Protein AF-A0A225DFW8-F1 (afdb_monomer_lite)

Organism: NCBI:txid1908690

Foldseek 3Di:
DDDPDDPDDPVVVVVVLCVVLVVLVVVLVVQLCVLPVPDDPVPCDDPSVVSNVVSVVVSVVVSVVSVVVVVVVVPPPDDPPPDDDDDDDDDDDDDDDDDD

Sequence (100 aa):
MGTMSPTPDRHARIEALLTQLRPAAEDALRRMAEQLVDRPDTELFGDIEYRLRDAAHDLATTAHQTGLEARKKGGTRGRASCARSAGRTPGSTPGGPAGS

Radius of gyration: 28.36 Å; chains: 1; bounding box: 49×59×89 Å

Secondary structure (DSSP, 8-state):
------PPPHHHHHHHHHHHHHHHHHHHHHHHHHHHTT--GGGSSSHHHHHHHHHHHHHHHHHHHHHHHHHHHHHTS-----SPPPPPPPPPPP------

pLDDT: mean 78.89, std 19.83, range [35.47, 98.44]

Structure (mmCIF, N/CA/C/O backbone):
data_AF-A0A225DFW8-F1
#
_entry.id   AF-A0A225DFW8-F1
#
loop_
_atom_site.group_PDB
_atom_site.id
_atom_site.type_symbol
_atom_site.label_atom_id
_atom_site.label_alt_id
_atom_site.label_comp_id
_atom_site.label_asym_id
_atom_site.label_entity_id
_atom_site.label_seq_id
_atom_site.pdbx_PDB_ins_code
_atom_site.Cartn_x
_atom_site.Cartn_y
_atom_site.Cartn_z
_atom_site.occupancy
_atom_site.B_iso_or_equiv
_atom_site.auth_seq_id
_atom_site.auth_comp_id
_atom_site.auth_asym_id
_atom_site.auth_atom_id
_atom_site.pdbx_PDB_model_num
ATOM 1 N N . MET A 1 1 ? 37.961 -2.991 -28.839 1.00 35.47 1 MET A N 1
ATOM 2 C CA . MET A 1 1 ? 37.046 -2.040 -28.172 1.00 35.47 1 MET A CA 1
ATOM 3 C C . MET A 1 1 ? 35.746 -2.787 -27.888 1.00 35.47 1 MET A C 1
ATOM 5 O O . MET A 1 1 ? 34.933 -2.945 -28.786 1.00 35.47 1 MET A O 1
ATOM 9 N N . GLY A 1 2 ? 35.638 -3.418 -26.714 1.00 44.34 2 GLY A N 1
ATOM 10 C CA . GLY A 1 2 ? 34.506 -4.284 -26.359 1.00 44.34 2 GLY A CA 1
ATOM 11 C C . GLY A 1 2 ? 33.421 -3.487 -25.647 1.00 44.34 2 GLY A C 1
ATOM 12 O O . GLY A 1 2 ? 33.701 -2.808 -24.663 1.00 44.34 2 GLY A O 1
ATOM 13 N N . THR A 1 3 ? 32.192 -3.544 -26.145 1.00 48.81 3 THR A N 1
ATOM 14 C CA . THR A 1 3 ? 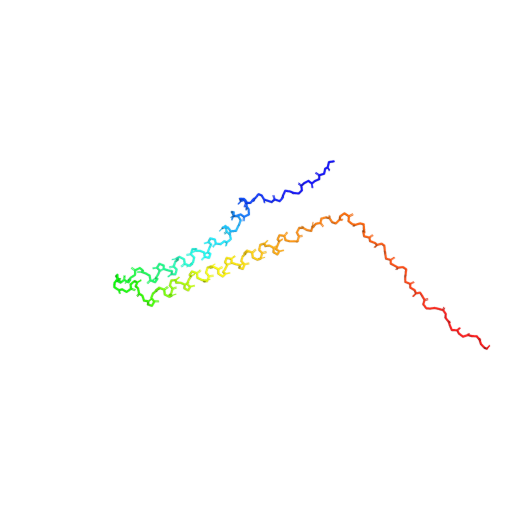31.040 -2.854 -25.560 1.00 48.81 3 THR A CA 1
ATOM 15 C C . THR A 1 3 ? 30.603 -3.571 -24.282 1.00 48.81 3 THR A C 1
ATOM 17 O O . THR A 1 3 ? 29.802 -4.506 -24.325 1.00 48.81 3 THR A O 1
ATOM 20 N N . MET A 1 4 ? 31.135 -3.148 -23.134 1.00 48.62 4 MET A N 1
ATOM 21 C CA . MET A 1 4 ? 30.553 -3.477 -21.832 1.00 48.62 4 MET A CA 1
ATOM 22 C C . MET A 1 4 ? 29.192 -2.788 -21.744 1.00 48.62 4 MET A C 1
ATOM 24 O O . MET A 1 4 ? 29.094 -1.588 -21.510 1.00 48.62 4 MET A O 1
ATOM 28 N N . SER A 1 5 ? 28.132 -3.552 -21.991 1.00 54.59 5 SER A N 1
ATOM 29 C CA . SER A 1 5 ? 26.762 -3.110 -21.757 1.00 54.59 5 SER A CA 1
ATOM 30 C C . SER A 1 5 ? 26.619 -2.752 -20.269 1.00 54.59 5 SER A C 1
ATOM 32 O O . SER A 1 5 ? 26.861 -3.628 -19.435 1.00 54.59 5 SER A O 1
ATOM 34 N N . PRO A 1 6 ? 26.255 -1.511 -19.890 1.00 58.50 6 PRO A N 1
ATOM 35 C CA . PRO A 1 6 ? 26.158 -1.140 -18.488 1.00 58.50 6 PRO A CA 1
ATOM 36 C C . PRO A 1 6 ? 24.893 -1.775 -17.916 1.00 58.50 6 PRO A C 1
ATOM 38 O O . PRO A 1 6 ? 23.774 -1.296 -18.111 1.00 58.50 6 PRO A O 1
ATOM 41 N N . THR A 1 7 ? 25.053 -2.907 -17.237 1.00 62.16 7 THR A N 1
ATOM 42 C CA . THR A 1 7 ? 24.031 -3.387 -16.308 1.00 62.16 7 THR A CA 1
ATOM 43 C C . THR A 1 7 ? 23.786 -2.254 -15.309 1.00 62.16 7 THR A C 1
ATOM 45 O O . THR A 1 7 ? 24.764 -1.781 -14.730 1.00 62.16 7 THR A O 1
ATOM 48 N N . PRO A 1 8 ? 22.544 -1.773 -15.115 1.00 65.94 8 PRO A N 1
ATOM 49 C CA . PRO A 1 8 ? 22.296 -0.703 -14.160 1.00 65.94 8 PRO A CA 1
ATOM 50 C C . PRO A 1 8 ? 22.812 -1.122 -12.784 1.00 65.94 8 PRO A C 1
ATOM 52 O O . PRO A 1 8 ? 22.561 -2.254 -12.337 1.00 65.94 8 PRO A O 1
ATOM 55 N N . ASP A 1 9 ? 23.535 -0.202 -12.140 1.00 85.38 9 ASP A N 1
ATOM 56 C CA . ASP A 1 9 ? 24.023 -0.391 -10.781 1.00 85.38 9 ASP A CA 1
ATOM 57 C C . ASP A 1 9 ? 22.868 -0.849 -9.875 1.00 85.38 9 ASP A C 1
ATOM 59 O O . ASP A 1 9 ? 21.690 -0.549 -10.117 1.00 85.38 9 ASP A O 1
ATOM 63 N N . ARG A 1 10 ? 23.181 -1.660 -8.861 1.00 86.00 10 ARG A N 1
ATOM 64 C CA . ARG A 1 10 ? 22.171 -2.201 -7.941 1.00 86.00 10 ARG A CA 1
ATOM 65 C C . ARG A 1 10 ? 21.287 -1.085 -7.373 1.00 86.00 10 ARG A C 1
ATOM 67 O O . ARG A 1 10 ? 20.083 -1.302 -7.263 1.00 86.00 10 ARG A O 1
ATOM 74 N N . HIS A 1 11 ? 21.856 0.086 -7.094 1.00 90.06 11 HIS A N 1
ATOM 75 C CA . HIS A 1 11 ? 21.127 1.255 -6.618 1.00 90.06 11 HIS A CA 1
ATOM 76 C C . HIS A 1 11 ? 20.086 1.744 -7.634 1.00 90.06 11 HIS A C 1
ATOM 78 O O . HIS A 1 11 ? 18.911 1.858 -7.304 1.00 90.06 11 HIS A O 1
ATOM 84 N N . ALA A 1 12 ? 20.460 1.896 -8.909 1.00 90.19 12 ALA A N 1
ATOM 85 C CA . ALA A 1 12 ? 19.533 2.319 -9.964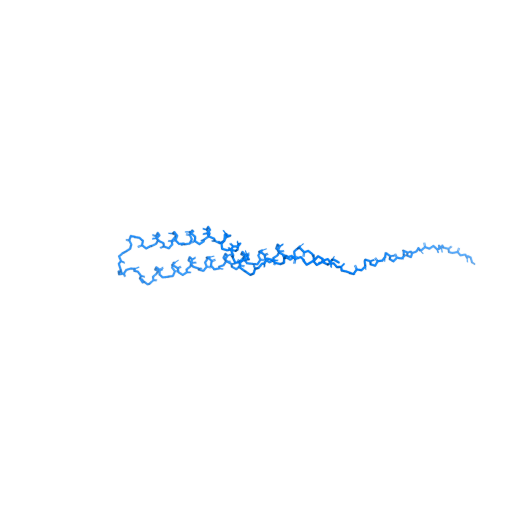 1.00 90.19 12 ALA A CA 1
ATOM 86 C C . ALA A 1 12 ? 18.352 1.345 -10.151 1.00 90.19 12 ALA A C 1
ATOM 88 O O . ALA A 1 12 ? 17.236 1.758 -10.460 1.00 90.19 12 ALA A O 1
ATOM 89 N N . ARG A 1 13 ? 18.576 0.039 -9.944 1.00 89.62 13 ARG A N 1
ATOM 90 C CA . ARG 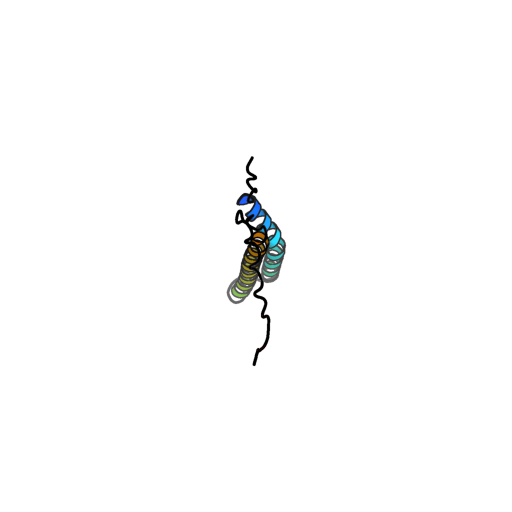A 1 13 ? 17.498 -0.966 -9.980 1.00 89.62 13 ARG A CA 1
ATOM 91 C C . ARG A 1 13 ? 16.559 -0.871 -8.781 1.00 89.62 13 ARG A C 1
ATOM 93 O O . ARG A 1 13 ? 15.372 -1.142 -8.946 1.00 89.62 13 ARG A O 1
ATOM 100 N N . ILE A 1 14 ? 17.080 -0.522 -7.607 1.00 92.81 14 ILE A N 1
ATOM 101 C CA . ILE A 1 14 ? 16.270 -0.282 -6.408 1.00 92.81 14 ILE A CA 1
ATOM 102 C C . ILE A 1 14 ? 15.400 0.954 -6.627 1.00 92.81 14 ILE A C 1
ATOM 104 O O . ILE A 1 14 ? 14.187 0.844 -6.502 1.00 92.81 14 ILE A O 1
ATOM 108 N N . GLU A 1 15 ? 15.979 2.070 -7.067 1.00 95.50 15 GLU A N 1
ATOM 109 C CA . GLU A 1 15 ? 15.234 3.312 -7.323 1.00 95.50 15 GLU A CA 1
ATOM 110 C C . GLU A 1 15 ? 14.128 3.138 -8.369 1.00 95.50 15 GLU A C 1
ATOM 112 O O . GLU A 1 15 ? 13.010 3.628 -8.199 1.00 95.50 15 GLU A O 1
ATOM 117 N N . ALA A 1 16 ? 14.399 2.379 -9.435 1.00 92.69 16 ALA A N 1
ATOM 118 C CA . ALA A 1 16 ? 13.389 2.058 -10.437 1.00 92.69 16 ALA A CA 1
ATOM 119 C C . ALA A 1 16 ? 12.222 1.244 -9.850 1.00 92.69 16 ALA A C 1
ATOM 121 O O . ALA A 1 16 ? 11.065 1.534 -10.151 1.00 92.69 16 ALA A O 1
ATOM 122 N N . LEU A 1 17 ? 12.511 0.253 -8.998 1.00 94.88 17 LEU A N 1
ATOM 123 C CA . LEU A 1 17 ? 11.475 -0.528 -8.317 1.00 94.88 17 LEU A CA 1
ATOM 124 C C . LEU A 1 17 ? 10.702 0.327 -7.308 1.00 94.88 17 LEU A C 1
ATOM 126 O O . LEU A 1 17 ? 9.478 0.280 -7.301 1.00 94.88 17 LEU A O 1
ATOM 130 N N . LEU A 1 18 ? 11.379 1.147 -6.503 1.00 96.50 18 LEU A N 1
ATOM 131 C CA . LEU A 1 18 ? 10.727 2.048 -5.549 1.00 96.50 18 LEU A CA 1
ATOM 132 C C . LEU A 1 18 ? 9.799 3.037 -6.255 1.00 96.50 18 LEU A C 1
ATOM 134 O O . LEU A 1 18 ? 8.669 3.233 -5.818 1.00 96.50 18 LEU A O 1
ATOM 138 N N . THR A 1 19 ? 10.233 3.595 -7.386 1.00 97.19 19 THR A N 1
ATOM 139 C CA . THR A 1 19 ? 9.399 4.479 -8.212 1.00 97.19 19 THR A CA 1
ATOM 140 C C . THR A 1 19 ? 8.122 3.777 -8.678 1.00 97.19 19 THR A C 1
ATOM 142 O O . THR A 1 19 ? 7.052 4.379 -8.657 1.00 97.19 19 THR A O 1
ATOM 145 N N . GLN A 1 20 ? 8.214 2.502 -9.067 1.00 96.06 20 GLN A N 1
ATOM 146 C CA . GLN A 1 20 ? 7.057 1.706 -9.484 1.00 96.06 20 GLN A CA 1
ATOM 147 C C . GLN A 1 20 ? 6.135 1.336 -8.315 1.00 96.06 20 GLN A C 1
ATOM 149 O O . GLN A 1 20 ? 4.922 1.290 -8.496 1.00 96.06 20 GLN A O 1
ATOM 154 N N . LEU A 1 21 ? 6.691 1.083 -7.127 1.00 97.25 21 LEU A N 1
ATOM 155 C CA . LEU A 1 21 ? 5.932 0.644 -5.952 1.00 97.25 21 LEU A CA 1
ATOM 156 C C . LEU A 1 21 ? 5.282 1.785 -5.175 1.00 97.25 21 LEU A C 1
ATOM 158 O O . LEU A 1 21 ? 4.297 1.550 -4.479 1.00 97.25 21 LEU A O 1
ATOM 162 N N . ARG A 1 22 ? 5.810 3.008 -5.281 1.00 98.06 22 ARG A N 1
ATOM 163 C CA . ARG A 1 22 ? 5.365 4.148 -4.471 1.00 98.06 22 ARG A CA 1
ATOM 164 C C . ARG A 1 22 ? 3.852 4.409 -4.538 1.00 98.06 22 ARG A C 1
ATOM 166 O O . ARG A 1 22 ? 3.270 4.541 -3.468 1.00 98.06 22 ARG A O 1
ATOM 173 N N . PRO A 1 23 ? 3.182 4.379 -5.707 1.00 97.69 23 PRO A N 1
ATOM 174 C CA . PRO A 1 23 ? 1.730 4.566 -5.760 1.00 97.69 23 PRO A CA 1
ATOM 175 C C . PRO A 1 23 ? 0.950 3.487 -4.995 1.00 97.69 23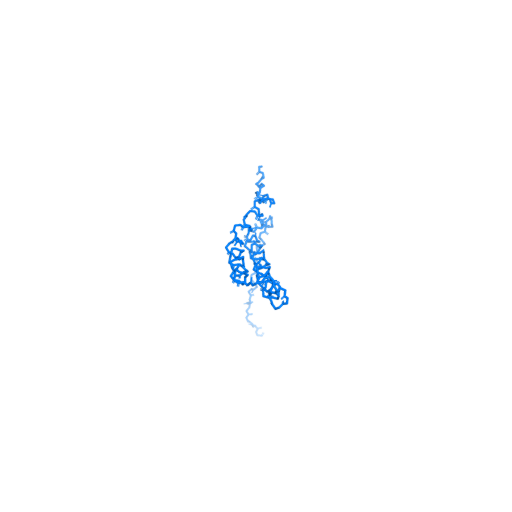 PRO A C 1
ATOM 177 O O . PRO A 1 23 ? -0.003 3.798 -4.289 1.00 97.69 23 PRO A O 1
ATOM 180 N N . ALA A 1 24 ? 1.367 2.220 -5.095 1.00 97.19 24 ALA A N 1
ATOM 181 C CA . ALA A 1 24 ? 0.723 1.120 -4.376 1.00 97.19 24 ALA A CA 1
ATOM 182 C C . ALA A 1 24 ? 0.978 1.204 -2.864 1.00 97.19 24 ALA A C 1
ATOM 184 O O . ALA A 1 24 ? 0.089 0.915 -2.067 1.00 97.19 24 ALA A O 1
ATOM 185 N N . ALA A 1 25 ? 2.180 1.629 -2.467 1.00 98.06 25 ALA A N 1
ATOM 186 C CA . ALA A 1 25 ? 2.505 1.871 -1.067 1.00 98.06 25 ALA A CA 1
ATOM 187 C C . ALA A 1 25 ? 1.665 3.018 -0.489 1.00 98.06 25 ALA A C 1
ATOM 189 O O . ALA A 1 25 ? 1.115 2.877 0.598 1.00 98.06 25 ALA A O 1
ATOM 190 N N . GLU A 1 26 ? 1.518 4.125 -1.220 1.00 98.44 26 GLU A N 1
ATOM 191 C CA . GLU A 1 26 ? 0.663 5.246 -0.817 1.00 98.44 26 GLU A CA 1
ATOM 192 C C . GLU A 1 26 ? -0.806 4.831 -0.672 1.00 98.44 26 GLU A C 1
ATOM 194 O O . GLU A 1 26 ? -1.453 5.228 0.296 1.00 98.44 26 GLU A O 1
ATOM 199 N N . ASP A 1 27 ? -1.331 4.007 -1.584 1.00 97.75 27 ASP A N 1
ATOM 200 C CA . ASP A 1 27 ? -2.701 3.494 -1.489 1.00 97.75 27 ASP A CA 1
ATOM 201 C C . ASP A 1 27 ? -2.891 2.578 -0.269 1.00 97.75 27 ASP A C 1
ATOM 203 O O . ASP A 1 27 ? -3.829 2.759 0.506 1.00 97.75 27 ASP A O 1
ATOM 207 N N . ALA A 1 28 ? -1.962 1.646 -0.034 1.00 97.94 28 ALA A N 1
ATOM 208 C CA . ALA A 1 28 ? -2.001 0.771 1.137 1.00 97.94 28 ALA A CA 1
ATOM 209 C C . ALA A 1 28 ? -1.932 1.570 2.450 1.00 97.94 28 ALA A C 1
ATOM 211 O O . ALA A 1 28 ? -2.723 1.329 3.362 1.00 97.94 28 ALA A O 1
ATOM 212 N N . LEU A 1 29 ? -1.035 2.559 2.530 1.00 98.12 29 LEU A N 1
ATOM 213 C CA . LEU A 1 29 ? -0.911 3.442 3.691 1.00 98.12 29 LEU A CA 1
ATOM 214 C C . LEU A 1 29 ? -2.174 4.277 3.912 1.00 98.12 29 LEU A C 1
ATOM 216 O O . LEU A 1 29 ? -2.611 4.418 5.053 1.00 98.12 29 LEU A O 1
ATOM 220 N N . ARG A 1 30 ? -2.791 4.793 2.840 1.00 98.06 30 ARG A N 1
ATOM 221 C CA . ARG A 1 30 ? -4.065 5.516 2.933 1.00 98.06 30 ARG A CA 1
ATOM 222 C C . ARG A 1 30 ? -5.159 4.622 3.510 1.00 98.06 30 ARG A C 1
ATOM 224 O O . ARG A 1 30 ? -5.800 5.025 4.474 1.00 98.06 30 ARG A O 1
ATOM 231 N N . ARG A 1 31 ? -5.318 3.398 2.998 1.00 96.25 31 ARG A N 1
ATOM 232 C CA . ARG A 1 31 ? -6.306 2.440 3.522 1.00 96.25 31 ARG A CA 1
ATOM 233 C C . ARG A 1 31 ? -6.067 2.140 4.998 1.00 96.25 31 ARG A C 1
ATOM 235 O O . ARG A 1 31 ? -7.012 2.149 5.776 1.00 96.25 31 ARG A O 1
ATOM 242 N N . MET A 1 32 ? -4.817 1.900 5.398 1.00 96.75 32 MET A N 1
ATOM 243 C CA . MET A 1 32 ? -4.473 1.680 6.807 1.00 96.75 32 MET A CA 1
ATOM 244 C C . MET A 1 32 ? -4.848 2.888 7.674 1.00 96.75 32 MET A C 1
ATOM 246 O O . MET A 1 32 ? -5.461 2.713 8.723 1.00 96.75 32 MET A O 1
ATOM 250 N N . ALA A 1 33 ? -4.535 4.106 7.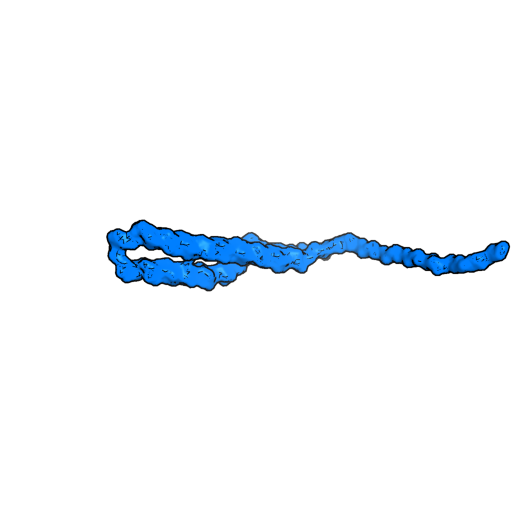225 1.00 96.62 33 ALA A N 1
ATOM 251 C CA . ALA A 1 33 ? -4.872 5.333 7.942 1.00 96.62 33 ALA A CA 1
ATOM 252 C C . ALA A 1 33 ? -6.391 5.536 8.068 1.00 96.62 33 ALA A C 1
ATOM 254 O O . ALA A 1 33 ? -6.871 5.841 9.156 1.00 96.62 33 ALA A O 1
ATOM 255 N N . GLU A 1 34 ? -7.155 5.298 7.000 1.00 94.81 34 GLU A N 1
ATOM 256 C CA . GLU A 1 34 ? -8.625 5.352 7.013 1.00 94.81 34 GLU A CA 1
ATOM 257 C C . GLU A 1 34 ? -9.236 4.358 8.006 1.00 94.81 34 GLU A C 1
ATOM 259 O O . GLU A 1 34 ? -10.256 4.647 8.624 1.00 94.81 34 GLU A O 1
ATOM 264 N N . GLN A 1 35 ? -8.614 3.190 8.200 1.00 92.94 35 GLN A N 1
ATOM 265 C CA . GLN A 1 35 ? -9.083 2.242 9.209 1.00 92.94 35 GLN A CA 1
ATOM 266 C C . GLN A 1 35 ? -8.798 2.697 10.646 1.00 92.94 35 GLN A C 1
ATOM 268 O O . GLN A 1 35 ? -9.482 2.234 11.556 1.00 92.94 35 GLN A O 1
ATOM 273 N N . LEU A 1 36 ? -7.803 3.562 10.853 1.00 93.75 36 LEU A N 1
ATOM 274 C CA . LEU A 1 36 ? -7.311 3.961 12.174 1.00 93.75 36 LEU A CA 1
ATOM 275 C C . LEU A 1 36 ? -7.858 5.308 12.656 1.00 93.75 36 LEU A C 1
ATOM 277 O O . LEU A 1 36 ? -8.056 5.471 13.853 1.00 93.75 36 LEU A O 1
ATOM 281 N N . VAL A 1 37 ? -8.076 6.262 11.749 1.00 94.50 37 VAL A N 1
ATOM 282 C CA . VAL A 1 37 ? -8.217 7.693 12.075 1.00 94.50 37 VAL A CA 1
ATOM 283 C C . VAL A 1 37 ? -9.323 8.019 13.085 1.00 94.50 37 VAL A C 1
ATOM 285 O O . VAL A 1 37 ? -9.112 8.870 13.943 1.00 94.50 37 VAL A O 1
ATOM 288 N N . ASP A 1 38 ? -10.452 7.314 13.033 1.00 87.62 38 ASP A N 1
ATOM 289 C CA . ASP A 1 38 ? -11.611 7.581 13.896 1.00 87.62 38 ASP A CA 1
ATOM 290 C C . ASP A 1 38 ? -11.806 6.518 14.993 1.00 87.62 38 ASP A C 1
ATOM 292 O O . ASP A 1 38 ? -12.829 6.517 15.683 1.00 87.62 38 ASP A O 1
ATOM 296 N N . ARG A 1 39 ? -10.859 5.581 15.158 1.00 88.44 39 ARG A N 1
ATOM 297 C CA . ARG A 1 39 ? -10.996 4.489 16.131 1.00 88.44 39 ARG A CA 1
ATOM 298 C C . ARG A 1 39 ? -10.448 4.867 17.506 1.00 88.44 39 ARG A C 1
ATOM 300 O O . ARG A 1 39 ? -9.341 5.397 17.589 1.00 88.44 39 ARG A O 1
ATOM 307 N N . PRO A 1 40 ? -11.161 4.532 18.596 1.00 87.56 40 PRO A N 1
ATOM 308 C CA . PRO A 1 40 ? -10.621 4.669 19.941 1.00 87.56 40 PRO A CA 1
ATOM 309 C C . PRO A 1 40 ? -9.514 3.637 20.199 1.00 87.56 40 PRO A C 1
ATOM 311 O O . PRO A 1 40 ? -9.546 2.530 19.661 1.00 87.56 40 PRO A O 1
ATOM 314 N N . ASP A 1 41 ? -8.580 3.960 21.097 1.00 84.12 41 ASP A N 1
ATOM 315 C CA . ASP A 1 41 ? -7.437 3.104 21.457 1.00 84.12 41 ASP A CA 1
ATOM 316 C C . ASP A 1 41 ? -7.836 1.671 21.849 1.00 84.12 41 ASP A C 1
ATOM 318 O O . ASP A 1 41 ? -7.125 0.708 21.560 1.00 84.12 41 ASP A O 1
ATOM 322 N N . THR A 1 42 ? -9.008 1.511 22.468 1.00 84.19 42 THR A N 1
ATOM 323 C CA . THR A 1 42 ? -9.570 0.212 22.870 1.00 84.19 42 THR A CA 1
ATOM 324 C C . THR A 1 42 ? -9.913 -0.704 21.692 1.00 84.19 42 THR A C 1
ATOM 326 O O . THR A 1 42 ? -10.096 -1.900 21.892 1.00 84.19 42 THR A O 1
ATOM 329 N N . GLU A 1 43 ? -9.993 -0.161 20.476 1.00 84.44 43 GLU A N 1
ATOM 330 C CA . GLU A 1 43 ? -10.333 -0.859 19.229 1.00 84.44 43 GLU A CA 1
ATOM 331 C C . GLU A 1 43 ? -9.156 -0.926 18.239 1.00 84.44 43 GLU A C 1
ATOM 333 O O . GLU A 1 43 ? -9.342 -1.317 17.082 1.00 84.44 43 GLU A O 1
ATOM 338 N N . LEU A 1 44 ? -7.944 -0.555 18.677 1.00 83.44 44 LEU A N 1
ATOM 339 C CA . LEU A 1 44 ? -6.707 -0.648 17.886 1.00 83.44 44 LEU A CA 1
ATOM 340 C C . LEU A 1 44 ? -6.109 -2.063 17.833 1.00 83.44 44 LEU A C 1
ATOM 342 O O . LEU A 1 44 ? -5.142 -2.296 17.108 1.00 83.44 44 LEU A O 1
ATOM 346 N N . PHE A 1 45 ? -6.717 -3.013 18.541 1.00 83.94 45 PHE A N 1
ATOM 347 C CA . PHE A 1 45 ? -6.337 -4.423 18.546 1.00 83.94 45 PHE A CA 1
ATOM 348 C C . PHE A 1 45 ? -7.524 -5.314 18.156 1.00 83.94 45 PHE A C 1
ATOM 350 O O . PHE A 1 45 ? -8.681 -4.891 18.189 1.00 83.94 45 PHE A O 1
ATOM 357 N N . GLY A 1 46 ? -7.244 -6.559 17.766 1.00 87.06 46 GLY A N 1
ATOM 358 C CA . GLY A 1 46 ? -8.265 -7.500 17.291 1.00 87.06 46 GLY A CA 1
ATOM 359 C C . GLY A 1 46 ? -8.535 -7.363 15.791 1.00 87.06 46 GLY A C 1
ATOM 360 O O . GLY A 1 46 ? -7.604 -7.421 14.990 1.00 87.06 46 GLY A O 1
ATOM 361 N N . ASP A 1 47 ? -9.797 -7.187 15.396 1.00 87.56 47 ASP A N 1
ATOM 362 C CA . ASP A 1 47 ? -10.223 -7.216 13.985 1.00 87.56 47 ASP A CA 1
ATOM 363 C C . ASP A 1 47 ? -9.472 -6.217 13.095 1.00 87.56 47 ASP A C 1
ATOM 365 O O . ASP A 1 47 ? -9.172 -6.499 11.933 1.00 87.56 47 ASP A O 1
ATOM 369 N N . ILE A 1 48 ? -9.119 -5.053 13.644 1.00 92.50 48 ILE A N 1
ATOM 370 C CA . ILE A 1 48 ? -8.348 -4.033 12.931 1.00 92.50 48 ILE A CA 1
ATOM 371 C C . ILE A 1 48 ? -6.976 -4.532 12.493 1.00 92.50 48 ILE A C 1
ATOM 373 O O . ILE A 1 48 ? -6.547 -4.227 11.384 1.00 92.50 48 ILE A O 1
ATOM 377 N N . GLU A 1 49 ? -6.301 -5.341 13.311 1.00 93.00 49 GLU A N 1
ATOM 378 C CA . GLU A 1 49 ? -4.964 -5.827 12.987 1.00 93.00 49 GLU A CA 1
ATOM 379 C C . GLU A 1 49 ? -4.989 -6.688 11.733 1.00 93.00 49 GLU A C 1
ATOM 381 O O . GLU A 1 49 ? -4.070 -6.616 10.921 1.00 93.00 49 GLU A O 1
ATOM 386 N N . TYR A 1 50 ? -6.040 -7.492 11.561 1.00 93.56 50 TYR A N 1
ATOM 387 C CA . TYR A 1 50 ? -6.202 -8.308 10.366 1.00 93.56 50 TYR A CA 1
ATOM 388 C C . TYR A 1 50 ? -6.404 -7.432 9.134 1.00 93.56 50 TYR A C 1
ATOM 390 O O . TYR A 1 50 ? -5.726 -7.640 8.137 1.00 93.56 50 TYR A O 1
ATOM 398 N N . ARG A 1 51 ? -7.208 -6.366 9.232 1.00 94.06 51 ARG A N 1
ATOM 399 C CA . ARG A 1 51 ? -7.394 -5.420 8.118 1.00 94.06 51 ARG A CA 1
ATOM 400 C C . ARG A 1 51 ? -6.099 -4.690 7.750 1.00 94.06 51 ARG A C 1
ATOM 402 O O . ARG A 1 51 ? -5.820 -4.494 6.569 1.00 94.06 51 ARG A O 1
ATOM 409 N N . LEU A 1 52 ? -5.291 -4.310 8.743 1.00 95.81 52 LEU A N 1
ATOM 410 C CA . LEU A 1 52 ? -3.971 -3.722 8.505 1.00 95.81 52 LEU A CA 1
ATOM 411 C C . LEU A 1 52 ? -3.011 -4.741 7.870 1.00 95.81 52 LEU A C 1
ATOM 413 O O . LEU A 1 52 ? -2.306 -4.410 6.919 1.00 95.81 52 LEU A O 1
ATOM 417 N N . ARG A 1 53 ? -2.998 -5.990 8.352 1.00 95.69 53 ARG A N 1
ATOM 418 C CA . ARG A 1 53 ? -2.181 -7.070 7.772 1.00 95.69 53 ARG A CA 1
ATOM 419 C C . ARG A 1 53 ? -2.585 -7.377 6.334 1.00 95.69 53 ARG A C 1
ATOM 421 O O . ARG A 1 53 ? -1.699 -7.542 5.503 1.00 95.69 53 ARG A O 1
ATOM 428 N N . ASP A 1 54 ? -3.874 -7.389 6.024 1.00 96.31 54 ASP A N 1
ATOM 429 C CA . ASP A 1 54 ? -4.372 -7.621 4.667 1.00 96.31 54 ASP A CA 1
ATOM 430 C C . ASP A 1 54 ? -3.894 -6.523 3.710 1.00 96.31 54 ASP A C 1
ATOM 432 O O . ASP A 1 54 ? -3.315 -6.824 2.668 1.00 96.31 54 ASP A O 1
ATOM 436 N N . ALA A 1 55 ? -3.994 -5.249 4.109 1.00 96.88 55 ALA A N 1
ATOM 437 C CA . ALA A 1 55 ? -3.459 -4.142 3.314 1.00 96.88 55 ALA A CA 1
ATOM 438 C C . ALA A 1 55 ? -1.935 -4.258 3.092 1.00 96.88 55 ALA A C 1
ATOM 440 O O . ALA A 1 55 ? -1.429 -3.947 2.009 1.00 96.88 55 ALA A O 1
ATOM 441 N N . ALA A 1 56 ? -1.187 -4.735 4.093 1.00 97.38 56 ALA A N 1
ATOM 442 C CA . ALA A 1 56 ? 0.246 -4.989 3.955 1.00 97.38 56 ALA A CA 1
ATOM 443 C C . ALA A 1 56 ? 0.543 -6.180 3.025 1.00 97.38 56 ALA A C 1
ATOM 445 O O . ALA A 1 56 ? 1.483 -6.121 2.228 1.00 97.38 56 ALA A O 1
ATOM 446 N N . HIS A 1 57 ? -0.254 -7.248 3.092 1.00 98.31 57 HIS A N 1
ATOM 447 C CA . HIS A 1 57 ? -0.125 -8.413 2.217 1.00 98.31 57 HIS A CA 1
ATOM 448 C C . HIS A 1 57 ? -0.441 -8.084 0.756 1.00 98.31 57 HIS A C 1
ATOM 450 O O . HIS A 1 57 ? 0.275 -8.545 -0.137 1.00 98.31 57 HIS A O 1
ATOM 456 N N . ASP A 1 58 ? -1.443 -7.248 0.497 1.00 97.25 58 ASP A N 1
ATOM 457 C CA . ASP A 1 58 ? -1.755 -6.766 -0.850 1.00 97.25 58 ASP A CA 1
ATOM 458 C C . ASP A 1 58 ? -0.576 -5.977 -1.444 1.00 97.25 58 ASP A C 1
ATOM 460 O O . ASP A 1 58 ? -0.166 -6.200 -2.593 1.00 97.25 58 ASP A O 1
ATOM 464 N N . LEU A 1 59 ? 0.043 -5.103 -0.641 1.00 98.12 59 LEU A N 1
ATOM 465 C CA . LEU A 1 59 ? 1.250 -4.378 -1.040 1.00 98.12 59 LEU A CA 1
ATOM 466 C C . LEU A 1 59 ? 2.427 -5.331 -1.300 1.00 98.12 59 LEU A C 1
ATOM 468 O O . LEU A 1 59 ? 3.118 -5.194 -2.312 1.00 98.12 59 LEU A O 1
ATOM 472 N N . ALA A 1 60 ? 2.650 -6.317 -0.429 1.00 98.06 60 ALA A N 1
ATOM 473 C CA . ALA A 1 60 ? 3.706 -7.312 -0.607 1.00 98.06 60 ALA A CA 1
ATOM 474 C C . ALA A 1 60 ? 3.503 -8.136 -1.890 1.00 98.06 60 ALA A C 1
ATOM 476 O O . ALA A 1 60 ? 4.446 -8.352 -2.656 1.00 98.06 60 ALA A O 1
ATOM 477 N N . THR A 1 61 ? 2.263 -8.532 -2.178 1.00 98.38 61 THR A N 1
ATOM 478 C CA . THR A 1 61 ? 1.886 -9.230 -3.415 1.00 98.38 61 THR A CA 1
ATOM 479 C C . THR A 1 61 ? 2.190 -8.370 -4.641 1.00 98.38 61 THR A C 1
ATOM 481 O O . THR A 1 61 ? 2.837 -8.833 -5.585 1.00 98.38 61 THR A O 1
ATOM 484 N N . THR A 1 62 ? 1.816 -7.090 -4.600 1.00 97.12 62 THR A N 1
ATOM 485 C CA . THR A 1 62 ? 2.125 -6.117 -5.658 1.00 97.12 62 THR A CA 1
ATOM 486 C C . THR A 1 62 ? 3.636 -5.962 -5.854 1.00 97.12 62 THR A C 1
ATOM 488 O O . THR A 1 62 ? 4.122 -5.914 -6.988 1.00 97.12 62 THR A O 1
ATOM 491 N N . ALA A 1 63 ? 4.409 -5.949 -4.765 1.00 97.19 63 ALA A N 1
ATOM 492 C CA . ALA A 1 63 ? 5.865 -5.888 -4.816 1.00 97.19 63 ALA A CA 1
ATOM 493 C C . ALA A 1 63 ? 6.484 -7.121 -5.484 1.00 97.19 63 ALA A C 1
ATOM 495 O O . ALA A 1 63 ? 7.353 -6.981 -6.352 1.00 97.19 63 ALA A O 1
ATOM 496 N N . HIS A 1 64 ? 5.995 -8.318 -5.153 1.00 97.25 64 HIS A N 1
ATOM 497 C CA . HIS A 1 64 ? 6.406 -9.552 -5.817 1.00 97.25 64 HIS A CA 1
ATOM 498 C C . HIS A 1 64 ? 6.122 -9.512 -7.319 1.00 97.25 64 HIS A C 1
ATOM 500 O O . HIS A 1 64 ? 7.024 -9.769 -8.120 1.00 97.25 64 HIS A O 1
ATOM 506 N N . GLN A 1 65 ? 4.903 -9.141 -7.710 1.00 96.31 65 GLN A N 1
ATOM 507 C CA . GLN A 1 65 ? 4.516 -9.046 -9.118 1.00 96.31 65 GLN A CA 1
ATOM 508 C C . GLN A 1 65 ? 5.370 -8.019 -9.869 1.00 96.31 65 GLN A C 1
ATOM 510 O O . GLN A 1 65 ? 5.945 -8.338 -10.908 1.00 96.31 65 GLN A O 1
ATOM 515 N N . THR A 1 66 ? 5.554 -6.824 -9.306 1.00 95.25 66 THR A N 1
ATOM 516 C CA . THR A 1 66 ? 6.386 -5.765 -9.901 1.00 95.25 66 THR A CA 1
ATOM 517 C C . THR A 1 66 ? 7.828 -6.231 -10.098 1.00 95.25 66 THR A C 1
ATOM 519 O O . THR A 1 66 ? 8.419 -6.028 -11.161 1.00 95.25 66 THR A O 1
ATOM 522 N N . GLY A 1 67 ? 8.395 -6.920 -9.103 1.00 93.62 67 GLY A N 1
ATOM 523 C CA . GLY A 1 67 ? 9.727 -7.510 -9.197 1.00 93.62 67 GLY A CA 1
ATOM 524 C C . GLY A 1 67 ? 9.837 -8.544 -10.321 1.00 93.62 67 GLY A C 1
ATOM 525 O O . GLY A 1 67 ? 10.796 -8.502 -11.098 1.00 93.62 67 GLY A O 1
ATOM 526 N N . LEU A 1 68 ? 8.852 -9.440 -10.445 1.00 93.75 68 LEU A N 1
ATOM 527 C CA . LEU A 1 68 ? 8.796 -10.443 -11.513 1.00 93.75 68 LEU A CA 1
ATOM 528 C C . LEU A 1 68 ? 8.695 -9.789 -12.898 1.00 93.75 68 LEU A C 1
ATOM 530 O O . LEU A 1 68 ? 9.469 -10.132 -13.794 1.00 93.75 68 LEU A O 1
ATOM 534 N N . GLU A 1 69 ? 7.816 -8.803 -13.067 1.00 89.25 69 GLU A N 1
ATOM 535 C CA . GLU A 1 69 ? 7.641 -8.094 -14.339 1.00 89.25 69 GLU A CA 1
ATOM 536 C C . GLU A 1 69 ? 8.880 -7.279 -14.728 1.00 89.25 69 GLU A C 1
ATOM 538 O O . GLU A 1 69 ? 9.319 -7.310 -15.883 1.00 89.25 69 GLU A O 1
ATOM 543 N N . ALA A 1 70 ? 9.538 -6.629 -13.764 1.00 85.06 70 ALA A N 1
ATOM 544 C CA . ALA A 1 70 ? 10.798 -5.930 -14.003 1.00 85.06 70 ALA A CA 1
ATOM 545 C C . ALA A 1 70 ? 11.903 -6.884 -14.496 1.00 85.06 70 ALA A C 1
ATOM 547 O O . ALA A 1 70 ? 12.727 -6.505 -15.334 1.00 85.06 70 ALA A O 1
ATOM 548 N N . ARG A 1 71 ? 11.928 -8.136 -14.014 1.00 80.44 71 ARG A N 1
ATOM 549 C CA . ARG A 1 71 ? 12.867 -9.165 -14.493 1.00 80.44 71 ARG A CA 1
ATOM 550 C C . ARG A 1 71 ? 12.492 -9.701 -15.870 1.00 80.44 71 ARG A C 1
ATOM 552 O O . ARG A 1 71 ? 13.391 -9.825 -16.699 1.00 80.44 71 ARG A O 1
ATOM 559 N N . LYS A 1 72 ? 11.207 -9.934 -16.157 1.00 75.44 72 LYS A N 1
ATOM 560 C CA . LYS A 1 72 ? 10.737 -10.316 -17.504 1.00 75.44 72 LYS A CA 1
ATOM 561 C C . LYS A 1 72 ? 11.105 -9.254 -18.547 1.00 75.44 72 LYS A C 1
ATOM 563 O O . LYS A 1 72 ? 11.695 -9.573 -19.579 1.00 75.44 72 LYS A O 1
ATOM 568 N N . LYS A 1 73 ? 10.864 -7.974 -18.241 1.00 61.34 73 LYS A N 1
ATOM 569 C CA . LYS A 1 73 ? 11.221 -6.844 -19.116 1.00 61.34 73 LYS A CA 1
ATOM 570 C C . LYS A 1 73 ? 12.739 -6.663 -19.256 1.00 61.34 73 LYS A C 1
ATOM 572 O O . LYS A 1 73 ? 13.220 -6.325 -20.334 1.00 61.34 73 LYS A O 1
ATOM 577 N N . GLY A 1 74 ? 13.507 -6.936 -18.198 1.00 55.41 74 GLY A N 1
ATOM 578 C CA . GLY A 1 74 ? 14.975 -6.917 -18.220 1.00 55.41 74 GLY A CA 1
ATOM 579 C C . GLY A 1 74 ? 15.620 -8.091 -18.971 1.00 55.41 74 GLY A C 1
ATOM 580 O O . GLY A 1 74 ? 16.682 -7.916 -19.563 1.00 55.41 74 GLY A O 1
ATOM 581 N N . GLY A 1 75 ? 14.971 -9.259 -19.006 1.00 48.69 75 GLY A N 1
ATOM 582 C CA . GLY A 1 75 ? 15.459 -10.466 -19.688 1.00 48.69 75 GLY A CA 1
ATOM 583 C C . GLY A 1 75 ? 15.468 -10.380 -21.219 1.00 48.69 75 GLY A C 1
ATOM 584 O O . GLY A 1 75 ? 16.149 -11.169 -21.867 1.00 48.69 75 GLY A O 1
ATOM 585 N N . THR A 1 76 ? 14.772 -9.395 -21.801 1.00 45.91 76 THR A N 1
ATOM 586 C CA . THR A 1 76 ? 14.675 -9.193 -23.262 1.00 45.91 76 THR A CA 1
ATOM 587 C C . THR A 1 76 ? 15.765 -8.267 -23.825 1.00 45.91 76 THR A C 1
ATOM 589 O O . THR A 1 76 ? 15.865 -8.091 -25.039 1.00 45.91 76 THR A O 1
ATOM 592 N N . ARG A 1 77 ? 16.672 -7.719 -22.999 1.00 46.59 77 ARG A N 1
ATOM 593 C CA . ARG A 1 77 ? 17.960 -7.233 -23.525 1.00 46.59 77 ARG A CA 1
ATOM 594 C C . ARG A 1 77 ? 18.822 -8.453 -23.812 1.00 46.59 77 ARG A C 1
ATOM 596 O O . ARG A 1 77 ? 19.622 -8.876 -22.982 1.00 46.59 77 ARG A O 1
ATOM 603 N N . GLY A 1 78 ? 18.544 -9.049 -24.971 1.00 44.22 78 GLY A N 1
ATOM 604 C CA . GLY A 1 78 ? 19.156 -10.268 -25.455 1.00 44.22 78 GLY A CA 1
ATOM 605 C C . GLY A 1 78 ? 20.654 -10.234 -25.218 1.00 44.22 78 GLY A C 1
ATOM 606 O O . GLY A 1 78 ? 21.345 -9.285 -25.590 1.00 44.22 78 GLY A O 1
ATOM 607 N N . ARG A 1 79 ? 21.158 -11.294 -24.592 1.00 42.81 79 ARG A N 1
ATOM 608 C CA . ARG A 1 79 ? 22.565 -11.649 -24.709 1.00 42.81 79 ARG A CA 1
ATOM 609 C C . ARG A 1 79 ? 22.871 -11.595 -26.205 1.00 42.81 79 ARG A C 1
ATOM 611 O O . ARG A 1 79 ? 22.272 -12.364 -26.953 1.00 42.81 79 ARG A O 1
ATOM 618 N N . ALA A 1 80 ? 23.732 -10.678 -26.648 1.00 51.97 80 ALA A N 1
ATOM 619 C CA . ALA A 1 80 ? 24.264 -10.751 -27.999 1.00 51.97 80 ALA A CA 1
ATOM 620 C C . ALA A 1 80 ? 24.934 -12.123 -28.094 1.00 51.97 80 ALA A C 1
ATOM 622 O O . ALA A 1 80 ? 25.955 -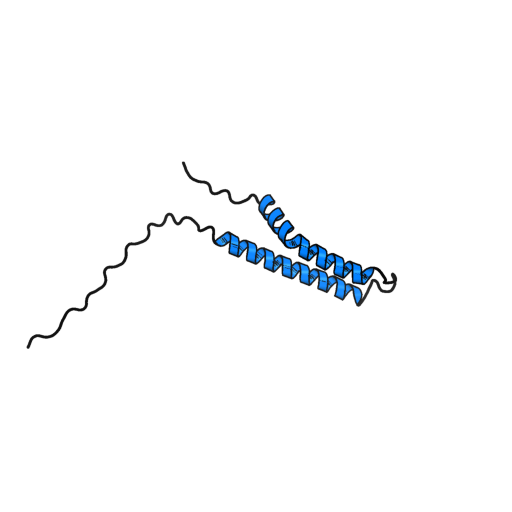12.389 -27.454 1.00 51.97 80 ALA A O 1
ATOM 623 N N . SER A 1 81 ? 24.273 -13.060 -28.762 1.00 50.75 81 SER A N 1
ATOM 624 C CA . SER A 1 81 ? 24.812 -14.385 -28.964 1.00 50.75 81 SER A CA 1
ATOM 625 C C . SER A 1 81 ? 26.007 -14.217 -29.892 1.00 50.75 81 SER A C 1
ATOM 627 O O . SER A 1 81 ? 25.833 -13.980 -31.080 1.00 50.75 81 SER A O 1
ATOM 629 N N . CYS A 1 82 ? 27.226 -14.382 -29.375 1.00 50.25 82 CYS A N 1
ATOM 630 C CA . CYS A 1 82 ? 28.419 -14.571 -30.211 1.00 50.25 82 CYS A CA 1
ATOM 631 C C . CYS A 1 82 ? 28.365 -15.883 -31.024 1.00 50.25 82 CYS A C 1
ATOM 633 O O . CYS A 1 82 ? 29.323 -16.225 -31.712 1.00 50.25 82 CYS A O 1
ATOM 635 N N . ALA A 1 83 ? 27.272 -16.646 -30.925 1.00 60.16 83 ALA A N 1
ATOM 636 C CA . ALA A 1 83 ? 27.055 -17.836 -31.719 1.00 60.16 83 ALA A CA 1
ATOM 637 C C . ALA A 1 83 ? 26.706 -17.432 -33.155 1.00 60.16 83 ALA A C 1
ATOM 639 O O . ALA A 1 83 ? 25.725 -16.733 -33.405 1.00 60.16 83 ALA A O 1
ATOM 640 N N . ARG A 1 84 ? 27.527 -17.894 -34.099 1.00 51.75 84 ARG A N 1
ATOM 641 C CA . ARG A 1 84 ? 27.242 -17.827 -35.531 1.00 51.75 84 ARG A CA 1
ATOM 642 C C . ARG A 1 84 ? 25.945 -18.591 -35.797 1.00 51.75 84 ARG A C 1
ATOM 644 O O . ARG A 1 84 ? 25.865 -19.772 -35.471 1.00 51.75 84 ARG A O 1
ATOM 651 N N . SER A 1 85 ? 24.955 -17.932 -36.393 1.00 54.91 85 SER A N 1
ATOM 652 C CA . SER A 1 85 ? 23.753 -18.601 -36.891 1.00 54.91 85 SER A CA 1
ATOM 653 C C . SER A 1 85 ? 24.170 -19.729 -37.835 1.00 54.91 85 SER A C 1
ATOM 655 O O . SER A 1 85 ? 24.856 -19.478 -38.829 1.00 54.91 85 SER A O 1
ATOM 657 N N . ALA A 1 86 ? 23.808 -20.970 -37.508 1.00 62.31 86 ALA A N 1
ATOM 658 C CA . ALA A 1 86 ? 24.037 -22.098 -38.399 1.00 62.31 86 ALA A CA 1
ATOM 659 C C . ALA A 1 86 ? 23.258 -21.874 -39.707 1.00 62.31 86 ALA A C 1
ATOM 661 O O . ALA A 1 86 ? 22.104 -21.437 -39.684 1.00 62.31 86 ALA A O 1
ATOM 662 N N . GLY A 1 87 ? 23.902 -22.129 -40.848 1.00 66.94 87 GLY A N 1
ATOM 663 C CA . GLY A 1 87 ? 23.241 -22.079 -42.152 1.00 66.94 87 GLY A CA 1
ATOM 664 C C . GLY A 1 87 ? 22.122 -23.120 -42.239 1.00 66.94 87 GLY A C 1
ATOM 665 O O . GLY A 1 87 ? 22.184 -24.156 -41.578 1.00 66.94 87 GLY A O 1
ATOM 666 N N . ARG A 1 88 ? 21.091 -22.841 -43.048 1.00 61.84 88 ARG A N 1
ATOM 667 C CA . ARG A 1 88 ? 19.999 -23.798 -43.287 1.00 61.84 88 ARG A CA 1
ATOM 668 C C . ARG A 1 88 ? 20.565 -25.093 -43.868 1.00 61.84 88 ARG A C 1
ATOM 670 O O . ARG A 1 88 ? 21.385 -25.054 -44.783 1.00 61.84 88 ARG A O 1
ATOM 677 N N . THR A 1 89 ? 20.090 -26.222 -43.354 1.00 56.53 89 THR A N 1
ATOM 678 C CA . THR A 1 89 ? 20.297 -27.538 -43.957 1.00 56.53 89 THR A CA 1
ATOM 679 C C . THR A 1 89 ? 19.726 -27.557 -45.382 1.00 56.53 89 THR A C 1
ATOM 681 O O . THR A 1 89 ? 18.653 -26.987 -45.609 1.00 56.53 89 THR A O 1
ATOM 684 N N . PRO A 1 90 ? 20.406 -28.186 -46.360 1.00 56.53 90 PRO A N 1
ATOM 685 C CA . PRO A 1 90 ? 19.837 -28.378 -47.688 1.00 56.53 90 PRO A CA 1
ATOM 686 C C . PRO A 1 90 ? 18.550 -29.204 -47.599 1.00 56.53 90 PRO A C 1
ATOM 688 O O . PRO A 1 90 ? 18.503 -30.223 -46.908 1.00 56.53 90 PRO A O 1
ATOM 691 N N . GLY A 1 91 ? 17.503 -28.759 -48.295 1.00 53.16 91 GLY A N 1
ATOM 692 C CA . GLY A 1 91 ? 16.276 -29.535 -48.445 1.00 53.16 91 GLY A CA 1
ATOM 693 C C . GLY A 1 91 ? 16.557 -30.800 -49.252 1.00 53.16 91 GLY A C 1
ATOM 694 O O . GLY A 1 91 ? 17.174 -30.730 -50.312 1.00 53.16 91 GLY A O 1
ATOM 695 N N . SER A 1 92 ? 16.126 -31.955 -48.748 1.00 58.41 92 SER A N 1
ATOM 696 C CA . SER A 1 92 ? 16.155 -33.195 -49.525 1.00 58.41 92 SER A CA 1
ATOM 697 C C . SER A 1 92 ? 15.029 -33.163 -50.555 1.00 58.41 92 SER A C 1
ATOM 699 O O . SER A 1 92 ? 13.858 -33.047 -50.195 1.00 58.41 92 SER A O 1
ATOM 701 N N . THR A 1 93 ? 15.387 -33.244 -51.832 1.00 66.62 93 THR A N 1
ATOM 702 C CA . THR A 1 93 ? 14.442 -33.352 -52.947 1.00 66.62 93 THR A CA 1
ATOM 703 C C . THR A 1 93 ? 14.030 -34.818 -53.115 1.00 66.62 93 THR A C 1
ATOM 705 O O . THR A 1 93 ? 14.914 -35.657 -53.289 1.00 66.62 93 THR A O 1
ATOM 708 N N . PRO A 1 94 ? 12.735 -35.173 -53.114 1.00 57.78 94 PRO A N 1
ATOM 709 C CA . PRO A 1 94 ? 12.299 -36.461 -53.626 1.00 57.78 94 PRO A CA 1
ATOM 710 C C . PRO A 1 94 ? 12.149 -36.339 -55.149 1.00 57.78 94 PRO A C 1
ATOM 712 O O . PRO A 1 94 ? 11.330 -35.569 -55.643 1.00 57.78 94 PRO A O 1
ATOM 715 N N . GLY A 1 95 ? 12.944 -37.080 -55.911 1.00 48.09 95 GLY A N 1
ATOM 716 C CA . GLY A 1 95 ? 12.753 -37.229 -57.354 1.00 48.09 95 GLY A CA 1
ATOM 717 C C . GLY A 1 95 ? 13.353 -38.559 -57.788 1.00 48.09 95 GLY A C 1
ATOM 718 O O . GLY A 1 95 ? 14.471 -38.863 -57.397 1.00 48.09 95 GLY A O 1
ATOM 719 N N . GLY A 1 96 ? 12.690 -39.437 -58.530 1.00 52.31 96 GLY A N 1
ATOM 720 C CA . GLY A 1 96 ? 11.345 -39.488 -59.103 1.00 52.31 96 GLY A CA 1
ATOM 721 C C . GLY A 1 96 ? 11.047 -40.965 -59.454 1.00 52.31 96 GLY A C 1
ATOM 722 O O . GLY A 1 96 ? 11.768 -41.842 -58.975 1.00 52.31 96 GLY A O 1
ATOM 723 N N . PRO A 1 97 ? 9.999 -41.278 -60.236 1.00 58.59 97 PRO A N 1
ATOM 724 C CA . PRO A 1 97 ? 9.437 -42.628 -60.326 1.00 58.59 97 PRO A CA 1
ATOM 725 C C . PRO A 1 97 ? 10.080 -43.547 -61.386 1.00 58.59 97 PRO A C 1
ATOM 727 O O . PRO A 1 97 ? 10.563 -43.080 -62.410 1.00 58.59 97 PRO A O 1
ATOM 730 N N . ALA A 1 98 ? 9.974 -44.851 -61.092 1.00 49.88 98 ALA A N 1
ATOM 731 C CA . ALA A 1 98 ? 9.772 -46.043 -61.936 1.00 49.88 98 ALA A CA 1
ATOM 732 C C . ALA A 1 98 ? 10.489 -46.203 -63.297 1.00 49.88 98 ALA A C 1
ATOM 734 O O . ALA A 1 98 ? 10.364 -45.384 -64.200 1.00 49.88 98 ALA A O 1
ATOM 735 N N . GLY A 1 99 ? 11.071 -47.392 -63.499 1.00 48.94 99 GLY A N 1
ATOM 736 C CA . GLY A 1 99 ? 11.425 -47.922 -64.817 1.00 48.94 99 GLY A CA 1
ATOM 737 C C . GLY A 1 99 ? 11.356 -49.453 -64.847 1.00 48.94 99 GLY A C 1
ATOM 738 O O . GLY A 1 99 ? 12.198 -50.088 -64.225 1.00 48.94 99 GLY A O 1
ATOM 739 N N . SER A 1 100 ? 10.310 -49.942 -65.531 1.00 52.38 100 SER A N 1
ATOM 740 C CA . SER A 1 100 ? 9.968 -51.262 -66.120 1.00 52.38 100 SER A CA 1
ATOM 741 C C . SER A 1 100 ? 10.685 -52.540 -65.682 1.00 52.38 100 SER A C 1
ATOM 743 O O . SER A 1 100 ? 11.902 -52.662 -65.933 1.00 52.38 100 SER A O 1
#